Protein AF-T2J965-F1 (afdb_monomer_lite)

Structure (mmCIF, N/CA/C/O backbone):
data_AF-T2J965-F1
#
_entry.id   AF-T2J965-F1
#
loop_
_atom_site.group_PDB
_atom_site.id
_atom_site.type_symbol
_atom_site.label_atom_id
_atom_site.label_alt_id
_atom_site.label_comp_id
_atom_site.label_asym_id
_atom_site.label_entity_id
_atom_site.label_seq_id
_atom_site.pdbx_PDB_ins_code
_atom_site.Cartn_x
_atom_site.Cartn_y
_atom_site.Cartn_z
_atom_site.occupancy
_atom_site.B_iso_or_equiv
_atom_site.auth_seq_id
_atom_site.auth_comp_id
_atom_site.auth_asym_id
_atom_site.auth_atom_id
_atom_site.pdbx_PDB_model_num
ATOM 1 N N . LEU A 1 1 ? 30.383 -0.694 -7.419 1.00 84.00 1 LEU A N 1
ATOM 2 C CA . LEU A 1 1 ? 29.554 -0.944 -6.213 1.00 84.00 1 LEU A CA 1
ATOM 3 C C . LEU A 1 1 ? 28.164 -0.312 -6.322 1.00 84.00 1 LEU A C 1
ATOM 5 O O . LEU A 1 1 ? 27.194 -1.056 -6.311 1.00 84.00 1 LEU A O 1
ATOM 9 N N . HIS A 1 2 ? 28.056 1.013 -6.490 1.00 87.19 2 HIS A N 1
ATOM 10 C CA . HIS A 1 2 ? 26.764 1.721 -6.564 1.00 87.19 2 HIS A CA 1
ATOM 11 C C . HIS A 1 2 ? 25.809 1.193 -7.647 1.00 87.19 2 HIS A C 1
ATOM 13 O O . HIS A 1 2 ? 24.635 0.981 -7.357 1.00 87.19 2 HIS A O 1
ATOM 19 N N . GLN A 1 3 ? 26.320 0.888 -8.847 1.00 91.12 3 GLN A N 1
ATOM 20 C CA . GLN A 1 3 ? 25.524 0.298 -9.930 1.00 91.12 3 GLN A CA 1
ATOM 21 C C . GLN A 1 3 ? 24.877 -1.032 -9.512 1.00 91.12 3 GLN A C 1
ATOM 23 O O . GLN A 1 3 ? 23.667 -1.185 -9.602 1.00 91.12 3 GLN A O 1
ATOM 28 N N . ARG A 1 4 ? 25.663 -1.950 -8.932 1.00 93.62 4 ARG A N 1
ATOM 29 C CA . ARG A 1 4 ? 25.176 -3.255 -8.458 1.00 93.62 4 ARG A CA 1
ATOM 30 C C . ARG A 1 4 ? 24.069 -3.119 -7.411 1.00 93.62 4 ARG A C 1
ATOM 32 O O . ARG A 1 4 ? 23.092 -3.847 -7.475 1.00 93.62 4 ARG A O 1
ATOM 39 N N . ILE A 1 5 ? 24.210 -2.195 -6.458 1.00 89.31 5 ILE A N 1
ATOM 40 C CA . ILE A 1 5 ? 23.175 -1.943 -5.438 1.00 89.31 5 ILE A CA 1
ATOM 41 C C . ILE A 1 5 ? 21.887 -1.440 -6.100 1.00 89.31 5 ILE A C 1
ATOM 43 O O . ILE A 1 5 ? 20.798 -1.915 -5.780 1.00 89.31 5 ILE A O 1
ATOM 47 N N . SER A 1 6 ? 22.019 -0.501 -7.040 1.00 89.75 6 SER A N 1
ATOM 48 C CA . SER A 1 6 ? 20.891 0.037 -7.799 1.00 89.75 6 SER A CA 1
ATOM 49 C C . SER A 1 6 ? 20.169 -1.052 -8.598 1.00 89.75 6 SER A C 1
ATOM 51 O O . SER A 1 6 ? 18.944 -1.142 -8.533 1.00 89.75 6 SER A O 1
ATOM 53 N N . ASP A 1 7 ? 20.918 -1.905 -9.296 1.00 94.12 7 ASP A N 1
ATOM 54 C CA . ASP A 1 7 ? 20.362 -2.969 -10.134 1.00 94.12 7 ASP A CA 1
ATOM 55 C C . ASP A 1 7 ? 19.691 -4.062 -9.301 1.00 94.12 7 ASP A C 1
ATOM 57 O O . ASP A 1 7 ? 18.582 -4.469 -9.631 1.00 94.12 7 ASP A O 1
ATOM 61 N N . THR A 1 8 ? 20.288 -4.473 -8.175 1.00 94.88 8 THR A N 1
ATOM 62 C CA . THR A 1 8 ? 19.667 -5.438 -7.251 1.00 94.88 8 THR A CA 1
ATOM 63 C C . THR A 1 8 ? 18.333 -4.922 -6.709 1.00 94.88 8 THR A C 1
ATOM 65 O O . THR A 1 8 ? 17.359 -5.667 -6.643 1.00 94.88 8 THR A O 1
ATOM 68 N N . ARG A 1 9 ? 18.259 -3.640 -6.330 1.00 94.31 9 ARG A N 1
ATOM 69 C CA . ARG A 1 9 ? 17.010 -3.044 -5.836 1.00 94.31 9 ARG A CA 1
ATOM 70 C C . ARG A 1 9 ? 15.950 -2.969 -6.930 1.00 94.31 9 ARG A C 1
ATOM 72 O O . ARG A 1 9 ? 14.799 -3.312 -6.681 1.00 94.31 9 ARG A O 1
ATOM 79 N N . LYS A 1 10 ? 16.344 -2.557 -8.136 1.00 96.12 10 LYS A N 1
ATOM 80 C CA . LYS A 1 10 ? 15.446 -2.485 -9.291 1.00 96.12 10 LYS A CA 1
ATOM 81 C C . LYS A 1 10 ? 14.911 -3.869 -9.670 1.00 96.12 10 LYS A C 1
ATOM 83 O O . LYS A 1 10 ? 13.715 -4.005 -9.902 1.00 96.12 10 LYS A O 1
ATOM 88 N N . ASP A 1 11 ? 15.766 -4.891 -9.682 1.00 97.69 11 ASP A N 1
ATOM 89 C CA . ASP A 1 11 ? 15.372 -6.290 -9.887 1.00 97.69 11 ASP A CA 1
ATOM 90 C C . ASP A 1 11 ? 14.350 -6.746 -8.834 1.00 97.69 11 ASP A C 1
ATOM 92 O O . ASP A 1 11 ? 13.298 -7.284 -9.179 1.00 97.69 11 ASP A O 1
ATOM 96 N N . TRP A 1 12 ? 14.598 -6.444 -7.555 1.00 97.44 12 TRP A N 1
ATOM 97 C CA . TRP A 1 12 ? 13.646 -6.743 -6.486 1.00 97.44 12 TRP A CA 1
ATOM 98 C C . TRP A 1 12 ? 12.304 -6.012 -6.665 1.00 97.44 12 TRP A C 1
ATOM 100 O O . TRP A 1 12 ? 11.255 -6.630 -6.498 1.00 97.44 12 TRP A O 1
ATOM 110 N N . HIS A 1 13 ? 12.306 -4.736 -7.074 1.00 98.06 13 HIS A N 1
ATOM 111 C CA . HIS A 1 13 ? 11.076 -3.985 -7.364 1.00 98.06 13 HIS A CA 1
ATOM 112 C C . HIS A 1 13 ? 10.256 -4.611 -8.494 1.00 98.06 13 HIS A C 1
ATOM 114 O O . HIS A 1 13 ? 9.041 -4.726 -8.352 1.00 98.06 13 HIS A O 1
ATOM 120 N N . PHE A 1 14 ? 10.892 -5.040 -9.590 1.00 98.44 14 PHE A N 1
ATOM 121 C CA . PHE A 1 14 ? 10.187 -5.725 -10.679 1.00 98.44 14 PHE A CA 1
ATOM 122 C C . PHE A 1 14 ? 9.601 -7.061 -10.226 1.00 98.44 14 PHE A C 1
ATOM 124 O O . PHE A 1 14 ? 8.435 -7.340 -10.504 1.00 98.44 14 PHE A O 1
ATOM 131 N N . LYS A 1 15 ? 10.378 -7.866 -9.491 1.00 98.50 15 LYS A N 1
ATOM 132 C CA . LYS A 1 15 ? 9.906 -9.144 -8.937 1.00 98.50 15 LYS A CA 1
ATOM 133 C C . LYS A 1 15 ? 8.707 -8.948 -8.016 1.00 98.50 15 LYS A C 1
ATOM 135 O O . LYS A 1 15 ? 7.716 -9.656 -8.157 1.00 98.50 15 LYS A O 1
ATOM 140 N N . LEU A 1 16 ? 8.772 -7.961 -7.123 1.00 98.00 16 LEU A N 1
ATOM 141 C CA . LEU A 1 16 ? 7.666 -7.632 -6.229 1.00 98.00 16 LEU A CA 1
ATOM 142 C C . LEU A 1 16 ? 6.436 -7.141 -7.004 1.00 98.00 16 LEU A C 1
ATOM 144 O O . LEU A 1 16 ? 5.331 -7.594 -6.729 1.00 98.00 16 LEU A O 1
ATOM 148 N N . ALA A 1 17 ? 6.609 -6.257 -7.988 1.00 98.31 17 ALA A N 1
ATOM 149 C CA . ALA A 1 17 ? 5.497 -5.753 -8.792 1.00 98.31 17 ALA A CA 1
ATOM 150 C C . ALA A 1 17 ? 4.781 -6.878 -9.556 1.00 98.31 17 ALA A C 1
ATOM 152 O O . ALA A 1 17 ? 3.553 -6.933 -9.551 1.00 98.31 17 ALA A O 1
ATOM 153 N N . HIS A 1 18 ? 5.536 -7.801 -10.161 1.00 98.38 18 HIS A N 1
ATOM 154 C CA . HIS A 1 18 ? 4.964 -8.982 -10.806 1.00 98.38 18 HIS A CA 1
ATOM 155 C C . HIS A 1 18 ? 4.230 -9.877 -9.811 1.00 98.38 18 HIS A C 1
ATOM 157 O O . HIS A 1 18 ? 3.085 -10.225 -10.073 1.00 98.38 18 HIS A O 1
ATOM 163 N N . HIS A 1 19 ? 4.842 -10.161 -8.658 1.00 98.38 19 HIS A N 1
ATOM 164 C CA . HIS A 1 19 ? 4.227 -10.973 -7.612 1.00 98.38 19 HIS A CA 1
ATOM 165 C C . HIS A 1 19 ? 2.888 -10.396 -7.131 1.00 98.38 19 HIS A C 1
ATOM 167 O O . HIS A 1 19 ? 1.909 -11.127 -7.019 1.00 98.38 19 HIS A O 1
ATOM 173 N N . LEU A 1 20 ? 2.810 -9.080 -6.907 1.00 97.44 20 LEU A N 1
ATOM 174 C CA . LEU A 1 20 ? 1.555 -8.423 -6.528 1.00 97.44 20 LEU A CA 1
ATOM 175 C C . LEU A 1 20 ? 0.498 -8.525 -7.640 1.00 97.44 20 LEU A C 1
ATOM 177 O O . LEU A 1 20 ? -0.664 -8.806 -7.359 1.00 97.44 20 LEU A O 1
ATOM 181 N N . CYS A 1 21 ? 0.902 -8.357 -8.903 1.00 97.81 21 CYS A N 1
ATOM 182 C CA . CYS A 1 21 ? 0.013 -8.505 -10.061 1.00 97.81 21 CYS A CA 1
ATOM 183 C C . CYS A 1 21 ? -0.389 -9.965 -10.349 1.00 97.81 21 CYS A C 1
ATOM 185 O O . CYS A 1 21 ? -1.297 -10.192 -11.144 1.00 97.81 21 CYS A O 1
ATOM 187 N N . ASP A 1 22 ? 0.291 -10.961 -9.774 1.00 98.00 22 ASP A N 1
ATOM 188 C CA . ASP A 1 22 ? -0.133 -12.368 -9.830 1.00 98.00 22 ASP A CA 1
ATOM 189 C C . ASP A 1 22 ? -1.252 -12.658 -8.813 1.00 98.00 22 ASP A C 1
ATOM 191 O O . ASP A 1 22 ? -2.012 -13.608 -8.982 1.00 98.00 22 ASP A O 1
ATOM 195 N N . GLN A 1 23 ? -1.353 -11.853 -7.750 1.00 96.62 23 GLN A N 1
ATOM 196 C CA . GLN A 1 23 ? -2.250 -12.098 -6.616 1.00 96.62 23 GLN A CA 1
ATOM 197 C C . GLN A 1 23 ? -3.529 -11.257 -6.636 1.00 96.62 23 GLN A C 1
ATOM 199 O O . GLN A 1 23 ? -4.477 -11.583 -5.921 1.00 96.62 23 GLN A O 1
ATOM 204 N N . ALA A 1 24 ? -3.566 -10.174 -7.413 1.00 94.69 24 ALA A N 1
ATOM 205 C CA . ALA A 1 24 ? -4.678 -9.234 -7.411 1.00 94.69 24 ALA A CA 1
ATOM 206 C C . ALA A 1 24 ? -4.975 -8.681 -8.809 1.00 94.69 24 ALA A C 1
ATOM 208 O O . ALA A 1 24 ? -4.069 -8.395 -9.586 1.00 94.69 24 ALA A O 1
ATOM 209 N N . GLN A 1 25 ? -6.264 -8.474 -9.089 1.00 94.12 25 GLN A N 1
ATOM 210 C CA . GLN A 1 25 ? -6.747 -7.762 -10.282 1.00 94.12 25 GLN A CA 1
ATOM 211 C C . GLN A 1 25 ? -6.815 -6.242 -10.067 1.00 94.12 25 GLN A C 1
ATOM 213 O O . GLN A 1 25 ? -6.882 -5.468 -11.020 1.00 94.12 25 GLN A O 1
ATOM 218 N N . SER A 1 26 ? -6.780 -5.799 -8.809 1.00 96.56 26 SER A N 1
ATOM 219 C CA . SER A 1 26 ? -6.760 -4.388 -8.433 1.00 96.56 26 SER A CA 1
ATOM 220 C C . SER A 1 26 ? -5.844 -4.179 -7.234 1.00 96.56 26 SER A C 1
ATOM 222 O O . SER A 1 26 ? -5.889 -4.945 -6.270 1.00 96.56 26 SER A O 1
ATOM 224 N N . ILE A 1 27 ? -5.008 -3.147 -7.289 1.00 97.56 27 ILE A N 1
ATOM 225 C CA . ILE A 1 27 ? -4.045 -2.795 -6.247 1.00 97.56 27 ILE A CA 1
ATOM 226 C C . ILE A 1 27 ? -4.274 -1.339 -5.845 1.00 97.56 27 ILE 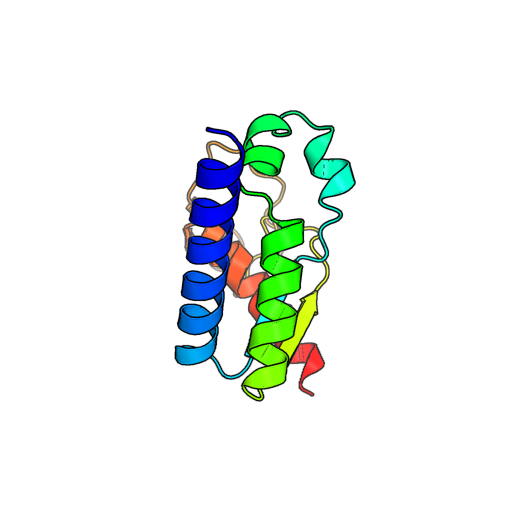A C 1
ATOM 228 O O . ILE A 1 27 ? -4.314 -0.442 -6.684 1.00 97.56 27 ILE A O 1
ATOM 232 N N . PHE A 1 28 ? -4.376 -1.095 -4.543 1.00 97.44 28 PHE A N 1
ATOM 233 C CA . PHE A 1 28 ? -4.576 0.238 -3.986 1.00 97.44 28 PHE A CA 1
ATOM 234 C C . PHE A 1 28 ? -3.380 0.627 -3.129 1.00 97.44 28 PHE A C 1
ATOM 236 O O . PHE A 1 28 ? -2.914 -0.171 -2.313 1.00 97.44 28 PHE A O 1
ATOM 243 N N . ILE A 1 29 ? -2.877 1.843 -3.322 1.00 95.94 29 ILE A N 1
ATOM 244 C CA . ILE A 1 29 ? -1.729 2.380 -2.585 1.00 95.94 29 ILE A CA 1
ATOM 245 C C . ILE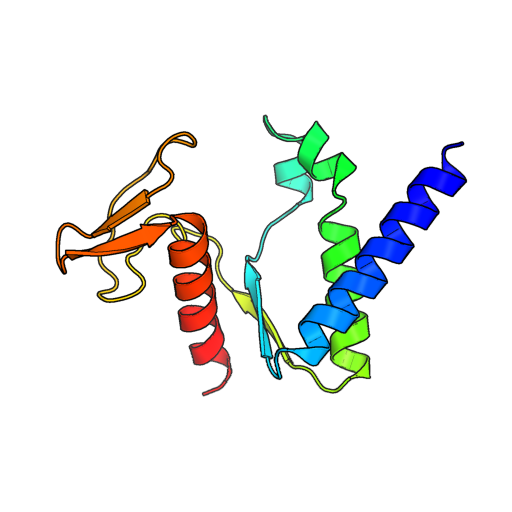 A 1 29 ? -2.065 3.749 -1.995 1.00 95.94 29 ILE A C 1
ATOM 247 O O . ILE A 1 29 ? -2.928 4.459 -2.499 1.00 95.94 29 ILE A O 1
ATOM 251 N N . GLU A 1 30 ? -1.388 4.131 -0.918 1.00 94.31 30 GLU A N 1
ATOM 252 C CA . GLU A 1 30 ? -1.545 5.462 -0.328 1.00 94.31 30 GLU A CA 1
ATOM 253 C C . GLU A 1 30 ? -0.932 6.545 -1.231 1.00 94.31 30 GLU A C 1
ATOM 255 O O . GLU A 1 30 ? 0.195 6.392 -1.710 1.00 94.31 30 GLU A O 1
ATOM 260 N N . ASP A 1 31 ? -1.631 7.672 -1.392 1.00 93.31 31 ASP A N 1
ATOM 261 C CA . ASP A 1 31 ? -1.118 8.877 -2.053 1.00 93.31 31 ASP A CA 1
ATOM 262 C C . ASP A 1 31 ? -0.088 9.599 -1.162 1.00 93.31 31 ASP A C 1
ATOM 264 O O . ASP A 1 31 ? -0.347 10.583 -0.448 1.00 93.31 31 ASP A O 1
ATOM 268 N N . ILE A 1 32 ? 1.119 9.037 -1.127 1.00 88.75 32 ILE A N 1
ATOM 269 C CA . ILE A 1 32 ? 2.245 9.544 -0.350 1.00 88.75 32 ILE A CA 1
ATOM 270 C C . ILE A 1 32 ? 3.180 10.359 -1.239 1.00 88.75 32 ILE A C 1
ATOM 272 O O . ILE A 1 32 ? 3.803 9.854 -2.170 1.00 88.75 32 ILE A O 1
ATOM 276 N N . ASP A 1 33 ? 3.420 11.608 -0.836 1.00 86.38 33 ASP A N 1
ATOM 277 C CA . ASP A 1 33 ? 4.579 12.353 -1.308 1.00 86.38 33 ASP A CA 1
ATOM 278 C C . ASP A 1 33 ? 5.863 11.817 -0.654 1.00 86.38 33 ASP A C 1
ATOM 280 O O . ASP A 1 33 ? 6.293 12.243 0.427 1.00 86.38 33 ASP A O 1
ATOM 284 N N . PHE A 1 34 ? 6.504 10.878 -1.348 1.00 84.12 34 PHE A N 1
ATOM 285 C CA . PHE A 1 34 ? 7.763 10.279 -0.914 1.00 84.12 34 PHE A CA 1
ATOM 286 C C . PHE A 1 34 ? 8.913 11.294 -0.808 1.00 84.12 34 PHE A C 1
ATOM 288 O O . PHE A 1 34 ? 9.874 11.039 -0.081 1.00 84.12 34 PHE A O 1
ATOM 295 N N . ARG A 1 35 ? 8.838 12.456 -1.480 1.00 82.94 35 ARG A N 1
ATOM 296 C CA . ARG A 1 35 ? 9.863 13.514 -1.366 1.00 82.94 35 ARG A CA 1
ATOM 297 C C . ARG A 1 35 ? 9.807 14.165 0.007 1.00 82.94 35 ARG A C 1
ATOM 299 O O . ARG A 1 35 ? 10.850 14.422 0.603 1.00 82.94 35 ARG A O 1
ATOM 306 N N . SER A 1 36 ? 8.598 14.389 0.515 1.00 81.81 36 SER A N 1
ATOM 307 C CA . SER A 1 36 ? 8.380 14.886 1.872 1.00 81.81 36 SER A CA 1
ATOM 308 C C . SER A 1 36 ? 8.857 13.873 2.920 1.00 81.81 36 SER A C 1
ATOM 310 O O . SER A 1 36 ? 9.553 14.246 3.863 1.00 81.81 36 SER A O 1
ATOM 312 N N . TRP A 1 37 ? 8.596 12.576 2.722 1.00 80.12 37 TRP A N 1
ATOM 313 C CA . TRP A 1 37 ? 9.084 11.516 3.621 1.00 80.12 37 TRP A CA 1
ATOM 314 C C . TRP A 1 37 ? 10.609 11.375 3.627 1.00 80.12 37 TRP A C 1
ATOM 316 O O . TRP A 1 37 ? 11.214 11.196 4.685 1.00 80.12 37 TRP A O 1
ATOM 326 N N . ALA A 1 38 ? 11.247 11.541 2.467 1.00 82.38 38 ALA A N 1
ATOM 327 C CA . ALA A 1 38 ? 12.701 11.527 2.336 1.00 82.38 38 ALA A CA 1
ATOM 328 C C . ALA A 1 38 ? 13.403 12.671 3.093 1.00 82.38 38 ALA A C 1
ATOM 330 O O . ALA A 1 38 ? 14.621 12.637 3.241 1.00 82.38 38 ALA A O 1
ATOM 331 N N . ARG A 1 39 ? 12.663 13.673 3.587 1.00 83.00 39 ARG A N 1
ATOM 332 C CA . ARG A 1 39 ? 13.185 14.790 4.393 1.00 83.00 39 ARG A CA 1
ATOM 333 C C . ARG A 1 39 ? 12.878 14.659 5.889 1.00 83.00 39 ARG A C 1
ATOM 335 O O . ARG A 1 39 ? 13.312 15.501 6.667 1.00 83.00 39 ARG A O 1
ATOM 342 N N . GLY A 1 40 ? 12.124 13.636 6.293 1.00 80.44 40 GLY A N 1
ATOM 343 C CA . GLY A 1 40 ? 11.697 13.431 7.677 1.00 80.44 40 GLY A CA 1
ATOM 344 C C . GLY A 1 40 ? 12.641 12.556 8.507 1.00 80.44 40 GLY A C 1
ATOM 345 O O . GLY A 1 40 ? 13.728 12.166 8.077 1.00 80.44 40 GLY A O 1
ATOM 346 N N . MET A 1 41 ? 12.177 12.176 9.701 1.00 77.62 41 MET A N 1
ATOM 347 C CA . MET A 1 41 ? 12.910 11.300 10.633 1.00 77.62 41 MET A CA 1
ATOM 348 C C . MET A 1 41 ? 13.235 9.911 10.057 1.00 77.62 41 MET A C 1
ATOM 350 O O . MET A 1 41 ? 14.181 9.269 10.501 1.00 77.62 41 MET A O 1
ATOM 354 N N . LEU A 1 42 ? 12.474 9.448 9.059 1.00 77.94 42 LEU A N 1
ATOM 355 C CA . LEU A 1 42 ? 12.663 8.156 8.388 1.00 77.94 42 LEU A CA 1
ATOM 356 C C . LEU A 1 42 ? 13.350 8.291 7.018 1.00 77.94 42 LEU A C 1
ATOM 358 O O . LEU A 1 42 ? 13.293 7.367 6.205 1.00 77.94 42 LEU A O 1
ATOM 362 N N . SER A 1 43 ? 14.002 9.428 6.759 1.00 83.38 43 SER A N 1
ATOM 363 C CA . SER A 1 43 ? 14.630 9.775 5.476 1.00 83.38 43 SER A CA 1
ATOM 364 C C . SER A 1 43 ? 15.526 8.671 4.920 1.00 83.38 43 SER A C 1
ATOM 366 O O . SER A 1 43 ? 15.322 8.237 3.788 1.00 83.38 43 SER A O 1
ATOM 368 N N . LYS A 1 44 ? 16.467 8.162 5.725 1.00 82.75 44 LYS A N 1
ATOM 369 C CA . LYS A 1 44 ? 17.386 7.089 5.317 1.00 82.75 44 LYS A CA 1
ATOM 370 C C . LYS A 1 44 ? 16.636 5.838 4.8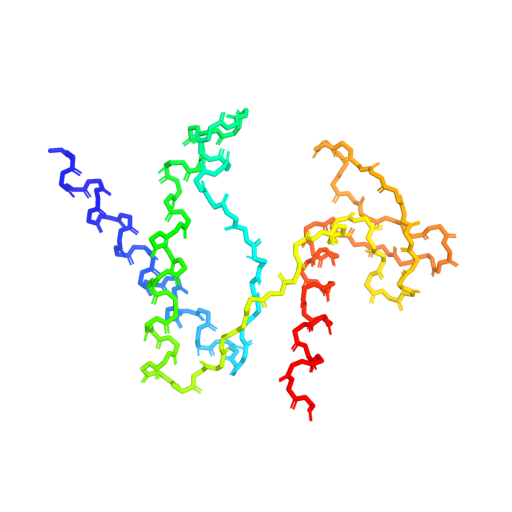53 1.00 82.75 44 LYS A C 1
ATOM 372 O O . LYS A 1 44 ? 16.867 5.370 3.747 1.00 82.75 44 LYS A O 1
ATOM 377 N N . HIS A 1 45 ? 15.691 5.345 5.654 1.00 83.25 45 HIS A N 1
ATOM 378 C CA . HIS A 1 45 ? 14.904 4.157 5.309 1.00 83.25 45 HIS A CA 1
ATOM 379 C C . HIS A 1 45 ? 14.057 4.365 4.047 1.00 83.25 45 HIS A C 1
ATOM 381 O O . HIS A 1 45 ? 13.970 3.468 3.211 1.00 83.25 45 HIS A O 1
ATOM 387 N N . CYS A 1 46 ? 13.476 5.556 3.876 1.00 81.88 46 CYS A N 1
ATOM 388 C CA . CYS A 1 46 ? 12.702 5.897 2.683 1.00 81.88 46 CYS A CA 1
ATOM 389 C C . CYS A 1 46 ? 13.577 5.927 1.421 1.00 81.88 46 CYS A C 1
ATOM 391 O O . CYS A 1 46 ? 13.179 5.407 0.377 1.00 81.88 46 CYS A O 1
ATOM 393 N N . LEU A 1 47 ? 14.770 6.522 1.518 1.00 82.00 47 LEU A N 1
ATOM 394 C CA . LEU A 1 47 ? 15.729 6.609 0.418 1.00 82.00 47 LEU A CA 1
ATOM 395 C C . LEU A 1 47 ? 16.307 5.236 0.057 1.00 82.00 47 LEU A C 1
ATOM 397 O O . LEU A 1 47 ? 16.419 4.915 -1.127 1.00 82.00 47 LEU A O 1
ATOM 401 N N . ASP A 1 48 ? 16.612 4.408 1.056 1.00 82.00 48 ASP A N 1
ATOM 402 C CA . ASP A 1 48 ? 17.137 3.058 0.852 1.00 82.00 48 ASP A CA 1
ATOM 403 C C . ASP A 1 48 ? 16.107 2.159 0.144 1.00 82.00 48 ASP A C 1
ATOM 405 O O . ASP A 1 48 ? 16.453 1.479 -0.831 1.00 82.00 48 ASP A O 1
ATOM 409 N N . ALA A 1 49 ? 14.837 2.219 0.570 1.00 84.56 49 ALA A N 1
ATOM 410 C CA . ALA A 1 49 ? 13.727 1.462 -0.017 1.00 84.56 49 ALA A CA 1
ATOM 411 C C . ALA A 1 49 ? 13.327 1.941 -1.426 1.00 84.56 49 ALA A C 1
ATOM 413 O O . ALA A 1 49 ? 12.808 1.158 -2.225 1.00 84.56 49 ALA A O 1
ATOM 414 N N . ALA A 1 50 ? 13.581 3.216 -1.739 1.00 89.69 50 ALA A N 1
ATOM 415 C CA . ALA A 1 50 ? 13.256 3.857 -3.012 1.00 89.69 50 ALA A CA 1
ATOM 416 C C . ALA A 1 50 ? 11.782 3.665 -3.439 1.00 89.69 50 ALA A C 1
ATOM 418 O O . ALA A 1 50 ? 11.492 3.319 -4.586 1.00 89.69 50 ALA A O 1
ATOM 419 N N . PHE A 1 51 ? 10.840 3.930 -2.526 1.00 89.94 51 PHE A N 1
ATOM 420 C CA . PHE A 1 51 ? 9.398 3.731 -2.748 1.00 89.94 51 PHE A CA 1
ATOM 421 C C . PHE A 1 51 ? 8.851 4.412 -4.009 1.00 89.94 51 PHE A C 1
ATOM 423 O O . PHE A 1 51 ? 8.070 3.804 -4.732 1.00 89.94 51 PHE A O 1
ATOM 430 N N . GLY A 1 52 ? 9.302 5.627 -4.340 1.00 91.75 52 GLY A N 1
ATOM 431 C CA . GLY A 1 52 ? 8.864 6.299 -5.570 1.00 91.75 52 GLY A CA 1
ATOM 432 C C . GLY A 1 52 ? 9.261 5.544 -6.849 1.00 91.75 52 GLY A C 1
ATOM 433 O O . GLY A 1 52 ? 8.487 5.492 -7.807 1.00 91.75 52 GLY A O 1
ATOM 434 N N . GLN A 1 53 ? 10.436 4.897 -6.856 1.00 94.31 53 GLN A N 1
ATOM 435 C CA . GLN A 1 53 ? 10.856 4.030 -7.963 1.00 94.31 53 GLN A CA 1
ATOM 436 C C . GLN A 1 53 ? 9.982 2.776 -8.019 1.00 94.31 53 GLN A C 1
ATOM 438 O O . GLN A 1 53 ? 9.527 2.408 -9.101 1.00 94.31 53 GLN A O 1
ATOM 443 N N . PHE A 1 54 ? 9.701 2.166 -6.865 1.00 96.06 54 PHE A N 1
ATOM 444 C CA . PHE A 1 54 ? 8.826 1.002 -6.794 1.00 96.06 54 PHE A CA 1
ATOM 445 C C . PHE A 1 54 ? 7.416 1.305 -7.312 1.00 96.06 54 PHE A C 1
ATOM 447 O O . PHE A 1 54 ? 6.935 0.578 -8.170 1.00 96.06 54 PHE A O 1
ATOM 454 N N . VAL A 1 55 ? 6.782 2.398 -6.870 1.00 95.88 55 VAL A N 1
ATOM 455 C CA . VAL A 1 55 ? 5.438 2.794 -7.331 1.00 95.88 55 VAL A CA 1
ATOM 456 C C . VAL A 1 55 ? 5.416 3.029 -8.842 1.00 95.88 55 VAL A C 1
ATOM 458 O O . VAL A 1 55 ? 4.492 2.587 -9.521 1.00 95.88 55 VAL A O 1
ATOM 461 N N . THR A 1 56 ? 6.461 3.652 -9.395 1.00 96.38 56 THR A N 1
ATOM 462 C CA . THR A 1 56 ? 6.596 3.826 -10.852 1.00 96.38 56 THR A CA 1
ATOM 463 C C . THR A 1 56 ? 6.660 2.477 -11.578 1.00 96.38 56 THR A C 1
ATOM 465 O O . THR A 1 56 ? 5.964 2.278 -12.573 1.00 96.38 56 THR A O 1
ATOM 468 N N . ILE A 1 57 ? 7.465 1.534 -11.073 1.00 98.25 57 ILE A N 1
ATOM 469 C CA . ILE A 1 57 ? 7.586 0.181 -11.636 1.00 98.25 57 ILE A CA 1
ATOM 470 C C . ILE A 1 57 ? 6.262 -0.579 -11.514 1.00 98.25 57 ILE A C 1
ATOM 472 O O . ILE A 1 57 ? 5.822 -1.179 -12.491 1.00 98.25 57 ILE A O 1
ATOM 476 N N . LEU A 1 58 ? 5.607 -0.521 -10.353 1.00 98.31 58 LEU A N 1
ATOM 477 C CA . LEU A 1 58 ? 4.327 -1.172 -10.091 1.00 98.31 58 LEU A CA 1
ATOM 478 C C . LEU A 1 58 ? 3.253 -0.700 -11.071 1.00 98.31 58 LEU A C 1
ATOM 480 O O . LEU A 1 58 ? 2.638 -1.537 -11.722 1.00 98.31 58 LEU A O 1
ATOM 484 N N . LYS A 1 59 ? 3.077 0.619 -11.236 1.00 97.69 59 LYS A N 1
ATOM 485 C CA . LYS A 1 59 ? 2.114 1.187 -12.194 1.00 97.69 59 LYS A CA 1
A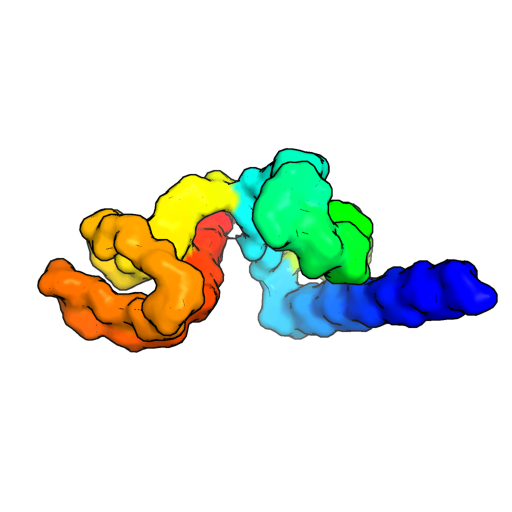TOM 486 C C . LYS A 1 59 ? 2.397 0.720 -13.626 1.00 97.69 59 LYS A C 1
ATOM 488 O O . LYS A 1 59 ? 1.471 0.368 -14.348 1.00 97.69 59 LYS A O 1
ATOM 493 N N . TRP A 1 60 ? 3.669 0.669 -14.030 1.00 98.31 60 TRP A N 1
ATOM 494 C CA . TRP A 1 60 ? 4.050 0.198 -15.365 1.00 98.31 60 TRP A CA 1
ATOM 495 C C . TRP A 1 60 ? 3.779 -1.301 -15.571 1.00 98.31 60 TRP A C 1
ATOM 497 O O . TRP A 1 60 ? 3.209 -1.683 -16.593 1.00 98.31 60 TRP A O 1
ATOM 507 N N . VAL A 1 61 ? 4.159 -2.151 -14.609 1.00 98.50 61 VAL A N 1
ATOM 508 C CA . VAL A 1 61 ? 3.917 -3.604 -14.668 1.00 98.50 61 VAL A CA 1
ATOM 509 C C . VAL A 1 61 ? 2.420 -3.899 -14.666 1.00 98.50 61 VAL A C 1
ATOM 511 O O . VAL A 1 61 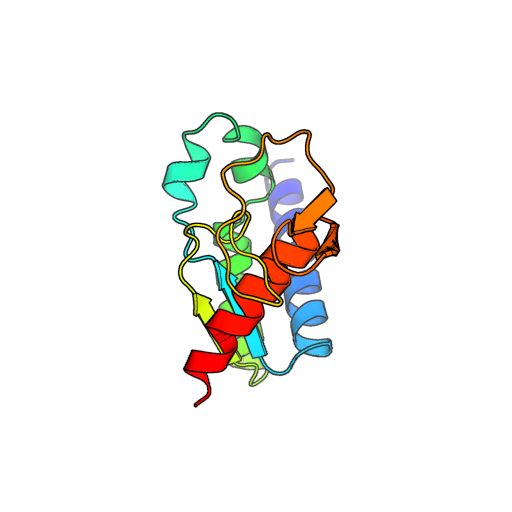? 1.966 -4.710 -15.470 1.00 98.50 61 VAL A O 1
ATOM 514 N N . ALA A 1 62 ? 1.660 -3.229 -13.802 1.00 98.25 62 ALA A N 1
ATOM 515 C CA . ALA A 1 62 ? 0.222 -3.410 -13.687 1.00 98.25 62 ALA A CA 1
ATOM 516 C C . ALA A 1 62 ? -0.504 -3.001 -14.975 1.00 98.25 62 ALA A C 1
ATOM 518 O O . ALA A 1 62 ? -1.277 -3.792 -15.505 1.00 98.25 62 ALA A O 1
ATOM 519 N N . TRP A 1 63 ? -0.150 -1.849 -15.564 1.00 98.00 63 TRP A N 1
ATOM 520 C CA . TRP A 1 63 ? -0.643 -1.444 -16.886 1.00 98.00 63 TRP A CA 1
ATOM 521 C C . TRP A 1 63 ? -0.355 -2.501 -17.960 1.00 98.00 63 TRP A C 1
ATOM 523 O O . TRP A 1 63 ? -1.228 -2.851 -18.749 1.00 98.00 63 TRP A O 1
ATOM 533 N N . LYS A 1 64 ? 0.861 -3.062 -17.975 1.00 98.12 64 LYS A N 1
ATOM 534 C CA . LYS A 1 64 ? 1.242 -4.116 -18.928 1.00 98.12 64 LYS A CA 1
ATOM 535 C C . LYS A 1 64 ? 0.455 -5.416 -18.758 1.00 98.12 64 LYS A C 1
ATOM 537 O O . LYS A 1 64 ? 0.413 -6.208 -19.698 1.00 98.12 64 LYS A O 1
ATOM 542 N N . ARG A 1 65 ? -0.082 -5.658 -17.564 1.00 97.75 65 ARG A N 1
ATOM 543 C CA . ARG A 1 65 ? -0.737 -6.902 -17.151 1.00 97.75 65 ARG A CA 1
ATOM 544 C C . ARG A 1 65 ? -2.246 -6.761 -16.962 1.00 97.75 65 ARG A C 1
ATOM 546 O O . ARG A 1 65 ? -2.854 -7.701 -16.466 1.00 97.75 65 ARG A O 1
ATOM 553 N N . ASP A 1 66 ? -2.814 -5.622 -17.349 1.00 97.31 66 ASP A N 1
ATOM 554 C CA . ASP A 1 66 ? -4.238 -5.315 -17.184 1.00 97.31 66 ASP A CA 1
ATOM 555 C C . ASP A 1 66 ? -4.714 -5.422 -15.719 1.00 97.31 66 ASP A C 1
ATOM 557 O O . ASP A 1 66 ? -5.799 -5.906 -15.412 1.00 97.31 66 ASP A O 1
ATOM 561 N N . VAL A 1 67 ? -3.857 -4.988 -14.787 1.00 97.88 67 VAL A N 1
ATOM 562 C CA . VAL A 1 67 ? -4.167 -4.884 -13.355 1.00 97.88 67 VAL A CA 1
ATOM 563 C C . VAL A 1 67 ? -4.449 -3.423 -13.025 1.00 97.88 67 VAL A C 1
ATOM 565 O O . VAL A 1 67 ? -3.631 -2.543 -13.302 1.00 97.88 67 VAL A O 1
ATOM 568 N N . PHE A 1 68 ? -5.598 -3.157 -12.406 1.00 96.94 68 PHE A N 1
ATOM 569 C CA . PHE A 1 68 ? -5.979 -1.803 -12.015 1.00 96.94 68 PHE A CA 1
ATOM 570 C C . PHE A 1 68 ? -5.131 -1.315 -10.836 1.00 96.94 68 PHE A C 1
ATOM 572 O O . PHE A 1 68 ? -4.931 -2.045 -9.865 1.00 96.94 68 PHE A O 1
ATOM 579 N N . VAL A 1 69 ? -4.648 -0.072 -10.894 1.00 97.06 69 VAL A N 1
ATOM 580 C CA . VAL A 1 69 ? -3.930 0.562 -9.780 1.00 97.06 69 VAL A CA 1
ATOM 581 C C . VAL A 1 69 ? -4.502 1.942 -9.520 1.00 97.06 69 VAL A C 1
ATOM 583 O O . VAL A 1 69 ? -4.534 2.768 -10.431 1.00 97.06 69 VAL A O 1
ATOM 586 N N . ALA A 1 70 ? -4.873 2.212 -8.271 1.00 95.88 70 ALA A N 1
ATOM 587 C CA . ALA A 1 70 ? -5.296 3.537 -7.836 1.00 95.88 70 ALA A CA 1
ATOM 588 C C . ALA A 1 70 ? -4.577 3.973 -6.556 1.00 95.88 70 ALA A C 1
ATOM 590 O O . ALA A 1 70 ? -4.256 3.170 -5.675 1.00 95.88 70 ALA A O 1
ATOM 591 N N . GLU A 1 71 ? -4.319 5.274 -6.481 1.00 95.19 71 GLU A N 1
ATOM 592 C CA . GLU A 1 71 ? -3.869 5.950 -5.270 1.00 95.19 71 GLU A CA 1
ATOM 593 C C . GLU A 1 71 ? -5.094 6.425 -4.486 1.00 95.19 71 GLU A C 1
ATOM 595 O O . GLU A 1 71 ? -6.023 6.982 -5.067 1.00 95.19 71 GLU A O 1
ATOM 600 N N . VAL A 1 72 ? -5.098 6.191 -3.176 1.00 96.38 72 VAL A N 1
ATOM 601 C CA . VAL A 1 72 ? -6.170 6.612 -2.267 1.00 96.38 72 VAL A CA 1
ATOM 602 C C . VAL A 1 72 ? -5.626 7.570 -1.220 1.00 96.38 72 VAL A C 1
ATOM 604 O O . VAL A 1 72 ? -4.429 7.561 -0.918 1.00 96.38 72 VAL A O 1
ATOM 607 N N . ASP A 1 73 ? -6.508 8.369 -0.617 1.00 95.06 73 ASP A N 1
ATOM 608 C CA . ASP A 1 73 ? -6.116 9.257 0.476 1.00 95.06 73 ASP A CA 1
ATOM 609 C C . ASP A 1 73 ? -5.375 8.468 1.568 1.00 95.06 73 ASP A C 1
ATOM 611 O O . ASP A 1 73 ? -5.841 7.429 2.039 1.00 95.06 73 ASP A O 1
ATOM 615 N N . LYS A 1 74 ? -4.205 8.966 1.966 1.00 93.62 74 LYS A N 1
ATOM 616 C CA . LYS A 1 74 ? -3.352 8.379 3.008 1.00 93.62 74 LYS A CA 1
ATOM 617 C C . LYS A 1 74 ? -3.766 8.785 4.418 1.00 93.62 74 LYS A C 1
ATOM 619 O O . LYS A 1 74 ? -3.276 8.233 5.402 1.00 93.62 74 LYS A O 1
ATOM 624 N N . ASN A 1 75 ? -4.599 9.815 4.557 1.00 94.31 75 ASN A N 1
ATOM 625 C CA . ASN A 1 75 ? -4.850 10.397 5.866 1.00 94.31 75 ASN A CA 1
ATOM 626 C C . ASN A 1 75 ? -5.654 9.430 6.741 1.00 94.31 75 ASN A C 1
ATOM 628 O O . ASN A 1 75 ? -6.615 8.802 6.294 1.00 94.31 75 ASN A O 1
ATOM 632 N N . TYR A 1 76 ? -5.255 9.322 8.009 1.00 95.44 76 TYR A N 1
ATOM 633 C CA . TYR A 1 76 ? -5.940 8.534 9.041 1.00 95.44 76 TYR A CA 1
ATOM 634 C C . TYR A 1 76 ? -6.052 7.019 8.777 1.00 95.44 76 TYR A C 1
ATOM 636 O O . TYR A 1 76 ? -6.772 6.342 9.508 1.00 95.44 76 TYR A O 1
ATOM 644 N N . THR A 1 77 ? -5.319 6.443 7.818 1.00 95.56 77 THR A N 1
ATOM 645 C CA . THR A 1 77 ? -5.384 4.996 7.508 1.00 95.56 77 THR A CA 1
ATOM 646 C C . THR A 1 77 ? -5.071 4.110 8.718 1.00 95.56 77 THR A C 1
ATOM 648 O O . THR A 1 77 ? -5.736 3.104 8.931 1.00 95.56 77 THR A O 1
ATOM 651 N N . SER A 1 78 ? -4.142 4.529 9.581 1.00 93.50 78 SER A N 1
ATOM 652 C CA . SER A 1 78 ? -3.795 3.843 10.841 1.00 93.50 78 SER A CA 1
ATOM 653 C C . SER A 1 78 ? -4.689 4.196 12.040 1.00 93.50 78 SER A C 1
ATOM 655 O O . SER A 1 78 ? -4.519 3.663 13.146 1.00 93.50 78 SER A O 1
ATOM 657 N N . GLN A 1 79 ? -5.624 5.125 11.848 1.00 95.75 79 GLN A N 1
ATOM 658 C CA . GLN A 1 79 ? -6.486 5.677 12.892 1.00 95.75 79 GLN A CA 1
ATOM 659 C C . GLN A 1 79 ? -7.946 5.281 12.688 1.00 95.75 79 GLN A C 1
ATOM 661 O O . GLN A 1 79 ? -8.690 5.271 13.655 1.00 95.75 79 GLN A O 1
ATOM 666 N N . ILE A 1 80 ? -8.358 4.883 11.490 1.00 97.56 80 ILE A N 1
ATOM 667 C CA . ILE A 1 80 ? -9.730 4.454 11.213 1.00 97.56 80 ILE A CA 1
ATOM 668 C C . ILE A 1 80 ? -9.863 2.942 11.406 1.00 97.56 80 ILE A C 1
ATOM 670 O O . ILE A 1 80 ? -8.982 2.173 11.024 1.00 97.56 80 ILE A O 1
ATOM 674 N N . CYS A 1 81 ? -10.970 2.506 12.005 1.00 97.94 81 CYS A N 1
ATOM 675 C CA . CYS A 1 81 ? -11.315 1.093 12.054 1.00 97.94 81 CYS A CA 1
ATOM 676 C C . CYS A 1 81 ? -11.803 0.612 10.675 1.00 97.94 81 CYS A C 1
ATOM 678 O O . CYS A 1 81 ? -12.772 1.166 10.153 1.00 97.94 81 CYS A O 1
ATOM 680 N N . PRO A 1 82 ? -11.215 -0.444 10.086 1.00 97.81 82 PRO A N 1
ATOM 681 C CA . PRO A 1 82 ? -11.662 -0.962 8.791 1.00 97.81 82 PRO A CA 1
ATOM 682 C C . PRO A 1 82 ? -13.040 -1.641 8.839 1.00 97.81 82 PRO A C 1
ATOM 684 O O . PRO A 1 82 ? -13.633 -1.853 7.783 1.00 97.81 82 PRO A O 1
ATOM 687 N N . GLN A 1 83 ? -13.533 -1.990 10.033 1.00 98.00 83 GLN A N 1
ATOM 688 C CA . GLN A 1 83 ? -14.800 -2.699 10.234 1.00 98.00 83 GLN A CA 1
ATOM 689 C C . GLN A 1 83 ? -15.985 -1.749 10.455 1.00 98.00 83 GLN A C 1
ATOM 691 O O . GLN A 1 83 ? -17.042 -1.956 9.870 1.00 98.00 83 GLN A O 1
ATOM 696 N N . CYS A 1 84 ? -15.833 -0.729 11.308 1.00 97.62 84 CYS A N 1
ATOM 697 C CA . CYS A 1 84 ? -16.927 0.184 11.676 1.00 97.62 84 CYS A CA 1
ATOM 698 C C . CYS A 1 84 ? -16.664 1.658 11.335 1.00 97.62 84 CYS A C 1
ATOM 700 O O . CYS A 1 84 ? -17.472 2.516 11.678 1.00 97.62 84 CYS A O 1
ATOM 702 N N . SER A 1 85 ? -15.528 1.969 10.706 1.00 97.00 85 SER A N 1
ATOM 703 C CA . SER A 1 85 ? -15.136 3.321 10.282 1.00 97.00 85 SER A CA 1
ATOM 704 C C . SER A 1 85 ? -14.932 4.354 11.398 1.00 97.00 85 SER A C 1
ATOM 706 O O . SER A 1 85 ? -14.621 5.502 11.090 1.00 97.00 85 SER A O 1
ATOM 708 N N . CYS A 1 86 ? -15.033 3.978 12.679 1.00 97.31 86 CYS A N 1
ATOM 709 C CA . CYS A 1 86 ? -14.763 4.907 13.775 1.00 97.31 86 CYS A CA 1
ATOM 710 C C . CYS A 1 86 ? -13.286 5.337 13.795 1.00 97.31 86 CYS A C 1
ATOM 712 O O . CYS A 1 86 ? -12.381 4.550 13.487 1.00 97.31 86 CYS A O 1
ATOM 714 N N . GLU A 1 87 ? -13.026 6.579 14.201 1.00 97.06 87 GLU A N 1
ATOM 715 C CA . GLU A 1 87 ? -11.667 7.039 14.469 1.00 97.06 87 GLU A CA 1
ATOM 716 C C . GLU A 1 87 ? -11.227 6.551 15.856 1.00 97.06 87 GLU A C 1
ATOM 718 O O . GLU A 1 87 ? -11.838 6.829 16.879 1.00 97.06 87 GLU A O 1
ATOM 723 N N . THR A 1 88 ? -10.142 5.793 15.877 1.00 96.12 88 THR A N 1
ATOM 724 C CA . THR A 1 88 ? -9.528 5.169 17.059 1.00 96.12 88 THR A CA 1
ATOM 725 C C . THR A 1 88 ? -8.337 5.976 17.591 1.00 96.12 88 THR A C 1
ATOM 727 O O . THR A 1 88 ? -7.609 5.510 18.464 1.00 96.12 88 THR A O 1
ATOM 730 N N . GLY A 1 89 ? -8.105 7.169 17.035 1.00 94.81 89 GLY A N 1
ATOM 731 C CA . GLY A 1 89 ? -7.043 8.092 17.428 1.00 94.81 89 GLY A CA 1
ATOM 732 C C . GLY A 1 89 ? -5.630 7.704 16.975 1.00 94.81 89 GLY A C 1
ATOM 733 O O . GLY A 1 89 ? -5.366 6.611 16.446 1.00 94.81 89 GLY A O 1
ATOM 734 N N . LYS A 1 90 ? -4.700 8.646 17.194 1.00 94.44 90 LYS A N 1
ATOM 735 C CA . LYS A 1 90 ? -3.272 8.505 16.878 1.00 94.44 90 LYS A CA 1
ATOM 736 C C . LYS A 1 90 ? -2.626 7.417 17.727 1.00 94.44 90 LYS A C 1
ATOM 738 O O . LYS A 1 90 ? -2.827 7.349 18.934 1.00 94.44 90 LYS A O 1
ATOM 743 N N . LYS A 1 91 ? -1.784 6.615 17.080 1.00 91.31 91 LYS A N 1
ATOM 744 C CA . LYS A 1 91 ? -0.998 5.545 17.701 1.00 91.31 91 LYS A CA 1
ATOM 745 C C . LYS A 1 91 ? 0.479 5.847 17.518 1.00 91.31 91 LYS A C 1
ATOM 747 O O . LYS A 1 91 ? 0.888 6.306 16.449 1.00 91.31 91 LYS A O 1
ATOM 752 N N . THR A 1 92 ? 1.272 5.594 18.548 1.00 92.12 92 THR A N 1
ATOM 753 C CA . THR A 1 92 ? 2.731 5.638 18.454 1.00 92.12 92 THR A CA 1
ATOM 754 C C . THR A 1 92 ? 3.248 4.434 17.658 1.00 92.12 92 THR A C 1
ATOM 756 O O . THR A 1 92 ? 2.524 3.467 17.403 1.00 92.12 92 THR A O 1
ATOM 759 N N . LEU A 1 93 ? 4.500 4.499 17.191 1.00 87.69 93 LEU A N 1
ATOM 760 C CA . LEU A 1 93 ? 5.059 3.478 16.296 1.00 87.69 93 LEU A CA 1
ATOM 761 C C . LEU A 1 93 ? 5.165 2.089 16.950 1.00 87.69 93 LEU A C 1
ATOM 763 O O . LEU A 1 93 ? 5.060 1.091 16.232 1.00 87.69 93 LEU A O 1
ATOM 767 N N . ASP A 1 94 ? 5.327 2.039 18.273 1.00 93.44 94 ASP A N 1
ATOM 768 C CA . ASP A 1 94 ? 5.411 0.834 19.107 1.00 93.44 94 ASP A CA 1
ATOM 769 C C . ASP A 1 94 ? 4.071 0.101 19.268 1.00 93.44 94 ASP A C 1
ATOM 771 O O . ASP A 1 94 ? 4.063 -1.106 19.499 1.00 93.44 94 ASP A O 1
ATOM 775 N N . VAL A 1 95 ? 2.937 0.774 19.052 1.00 94.19 95 VAL A N 1
ATOM 776 C CA . VAL A 1 95 ? 1.618 0.129 19.071 1.00 94.19 95 VAL A CA 1
ATOM 777 C C . VAL A 1 95 ? 1.436 -0.682 17.787 1.00 94.19 95 VAL A C 1
ATOM 779 O O . VAL A 1 95 ? 1.197 -0.126 16.710 1.00 94.19 95 VAL A O 1
ATOM 782 N N . ARG A 1 96 ? 1.584 -2.007 17.892 1.00 95.88 96 ARG A N 1
ATOM 783 C CA . ARG A 1 96 ? 1.508 -2.952 16.760 1.00 95.88 96 ARG A CA 1
ATOM 784 C C . ARG A 1 96 ? 0.132 -3.571 16.554 1.00 95.88 96 ARG A C 1
ATOM 786 O O . ARG A 1 96 ? -0.150 -4.011 15.444 1.00 95.88 96 ARG A O 1
ATOM 793 N N . GLU A 1 97 ? -0.722 -3.580 17.569 1.00 96.81 97 GLU A N 1
ATOM 794 C CA . GLU A 1 97 ? -2.103 -4.052 17.459 1.00 96.81 97 GLU A CA 1
ATOM 795 C C . GLU A 1 97 ? -3.070 -2.883 17.264 1.00 96.81 97 GLU A C 1
ATOM 797 O O . GLU A 1 97 ? -2.934 -1.814 17.858 1.00 96.81 97 GLU A O 1
ATOM 802 N N . HIS A 1 98 ? -4.052 -3.087 16.394 1.00 97.06 98 HIS A N 1
ATOM 803 C CA . HIS A 1 98 ? -5.236 -2.256 16.286 1.00 97.06 98 HIS A CA 1
ATOM 804 C C . HIS A 1 98 ? -6.353 -2.949 17.054 1.00 97.06 98 HIS A C 1
ATOM 806 O O . HIS A 1 98 ? -6.713 -4.066 16.700 1.00 97.06 98 HIS A O 1
ATOM 812 N N . ILE A 1 99 ? -6.905 -2.268 18.056 1.00 96.88 99 ILE A N 1
ATOM 813 C CA . ILE A 1 99 ? -8.087 -2.699 18.803 1.00 96.88 99 ILE A CA 1
ATOM 814 C C . ILE A 1 99 ? -9.105 -1.570 18.692 1.00 96.88 99 ILE A C 1
ATOM 816 O O . ILE A 1 99 ? -8.828 -0.435 19.087 1.00 96.88 99 ILE A O 1
ATOM 820 N N . CYS A 1 100 ? -10.264 -1.861 18.114 1.00 97.88 100 CYS A N 1
ATOM 821 C CA . CYS A 1 100 ? -11.335 -0.887 17.978 1.00 97.88 100 CYS A CA 1
ATOM 822 C C . CYS A 1 100 ? -12.190 -0.845 19.258 1.00 97.88 100 CYS A C 1
ATOM 824 O O . CYS A 1 100 ? -12.790 -1.866 19.598 1.00 97.88 100 CYS A O 1
ATOM 826 N N . PRO A 1 101 ? -12.312 0.310 19.939 1.00 96.75 101 PRO A N 1
ATOM 827 C CA . PRO A 1 101 ? -13.125 0.423 21.150 1.00 96.75 101 PRO A CA 1
ATOM 828 C C . PRO A 1 101 ? -14.635 0.383 20.869 1.00 96.75 101 PRO A C 1
ATOM 830 O O . PRO A 1 101 ? -15.399 0.037 21.761 1.00 96.75 101 PRO A O 1
ATOM 833 N N . GLU A 1 102 ? -15.062 0.705 19.644 1.00 97.94 102 GLU A N 1
ATOM 834 C CA . GLU A 1 102 ? -16.483 0.767 19.265 1.00 97.94 102 GLU A CA 1
ATOM 835 C C . GLU A 1 102 ? -17.054 -0.601 18.866 1.00 97.94 102 GLU A C 1
ATOM 837 O O . GLU A 1 102 ? -18.159 -0.957 19.259 1.00 97.94 102 GLU A O 1
ATOM 842 N N . CYS A 1 103 ? -16.316 -1.389 18.072 1.00 98.06 103 CYS A N 1
ATOM 843 C CA . CYS A 1 103 ? -16.813 -2.668 17.541 1.00 98.06 103 CYS A CA 1
ATOM 844 C C . CYS A 1 103 ? -16.007 -3.901 17.971 1.00 98.06 103 CYS A C 1
ATOM 846 O O . CYS A 1 103 ? -16.348 -5.015 17.583 1.00 98.06 103 CYS A O 1
ATOM 848 N N . GLY A 1 104 ? -14.923 -3.725 18.733 1.00 97.75 104 GLY A N 1
ATOM 849 C CA . GLY A 1 104 ? -14.076 -4.825 19.202 1.00 97.75 104 GLY A CA 1
ATOM 850 C C . GLY A 1 104 ? -13.193 -5.479 18.130 1.00 97.75 104 GLY A C 1
ATOM 851 O O . GLY A 1 104 ? -12.562 -6.494 18.413 1.00 97.75 104 GLY A O 1
ATOM 852 N N . TYR A 1 105 ? -13.130 -4.936 16.906 1.00 98.19 105 TYR A N 1
ATOM 853 C CA . TYR A 1 105 ? -12.257 -5.463 15.851 1.00 98.19 105 TYR A CA 1
ATOM 854 C C . TYR A 1 105 ? -10.779 -5.399 16.259 1.00 98.19 105 TYR A C 1
ATOM 856 O O . TYR A 1 105 ? -10.285 -4.324 16.613 1.00 98.19 105 TYR A O 1
ATOM 864 N N . THR A 1 106 ? -10.078 -6.529 16.131 1.00 97.94 106 THR A N 1
ATOM 865 C CA . THR A 1 106 ? -8.665 -6.662 16.502 1.00 97.94 106 THR A CA 1
ATOM 866 C C . THR A 1 106 ? -7.849 -7.282 15.377 1.00 97.94 106 THR A C 1
ATOM 868 O O . THR A 1 106 ? -8.210 -8.324 14.832 1.00 97.94 106 THR A O 1
ATOM 871 N N . THR A 1 107 ? -6.729 -6.652 15.030 1.00 98.06 107 THR A N 1
ATOM 872 C CA . THR A 1 107 ? -5.732 -7.193 14.095 1.00 98.06 107 THR A CA 1
ATOM 873 C C . THR A 1 107 ? -4.406 -6.445 14.245 1.00 98.06 107 THR A C 1
ATOM 875 O O . THR A 1 107 ? -4.299 -5.483 15.003 1.00 98.06 107 THR A O 1
ATOM 878 N N . HIS A 1 108 ? -3.379 -6.835 13.498 1.00 97.62 108 HIS A N 1
ATOM 879 C CA . HIS A 1 108 ? -2.150 -6.056 13.418 1.00 97.62 108 HIS A CA 1
ATOM 880 C C . HIS A 1 108 ? -2.414 -4.684 12.759 1.00 97.62 108 HIS A C 1
ATOM 882 O O . HIS A 1 108 ? -3.059 -4.602 11.716 1.00 97.62 108 HIS A O 1
ATOM 888 N N . ARG A 1 109 ? -1.869 -3.595 13.313 1.00 96.50 109 ARG A N 1
ATOM 889 C CA . ARG A 1 109 ? -2.097 -2.207 12.866 1.00 96.50 109 ARG A CA 1
ATOM 890 C C . ARG A 1 109 ? -1.893 -2.022 11.365 1.00 96.50 109 ARG A C 1
ATOM 892 O O . ARG A 1 109 ? -2.739 -1.435 10.705 1.00 96.50 109 ARG A O 1
ATOM 899 N N . ASP A 1 110 ? -0.797 -2.552 10.828 1.00 95.50 110 ASP A N 1
ATOM 900 C CA . ASP A 1 110 ? -0.481 -2.409 9.402 1.00 95.50 110 ASP A CA 1
ATOM 901 C C . ASP A 1 110 ? -1.483 -3.186 8.508 1.00 95.50 110 ASP A C 1
ATOM 903 O O . ASP A 1 110 ? -1.765 -2.758 7.391 1.00 95.50 110 ASP A O 1
ATOM 907 N N . VAL A 1 111 ? -2.097 -4.270 9.014 1.00 97.69 111 VAL A N 1
ATOM 908 C CA . VAL A 1 111 ? -3.185 -4.996 8.324 1.00 97.69 111 VAL A CA 1
ATOM 909 C C . VAL A 1 111 ? -4.478 -4.184 8.358 1.00 97.69 111 VAL A C 1
ATOM 911 O O . VAL A 1 111 ? -5.146 -4.073 7.333 1.00 97.69 111 VAL A O 1
ATOM 914 N N . ALA A 1 112 ? -4.810 -3.571 9.500 1.00 97.75 112 ALA A N 1
ATOM 915 C CA . ALA A 1 112 ? -5.961 -2.674 9.596 1.00 97.75 112 ALA A CA 1
ATOM 916 C C . ALA A 1 112 ? -5.832 -1.495 8.616 1.00 97.75 112 ALA A C 1
ATOM 918 O O . ALA A 1 112 ? -6.763 -1.229 7.858 1.00 97.75 112 ALA A O 1
ATOM 919 N N . SER A 1 113 ? -4.657 -0.855 8.552 1.00 97.06 113 SER A N 1
ATOM 920 C CA . SER A 1 113 ? -4.382 0.210 7.578 1.00 97.06 113 SER A CA 1
ATOM 921 C C . SER A 1 113 ? -4.561 -0.269 6.134 1.00 97.06 113 SER A C 1
ATOM 923 O O . SER A 1 113 ? -5.215 0.407 5.343 1.00 97.06 113 SER A O 1
ATOM 925 N N . ALA A 1 114 ? -4.041 -1.456 5.790 1.00 97.44 114 ALA A N 1
ATOM 926 C CA . ALA A 1 114 ? -4.202 -2.041 4.457 1.00 97.44 114 ALA A CA 1
ATOM 927 C C . ALA A 1 114 ? -5.676 -2.303 4.100 1.00 97.44 114 ALA A C 1
ATOM 929 O O . ALA A 1 114 ? -6.086 -2.094 2.959 1.00 97.44 114 ALA A O 1
ATOM 930 N N . GLN A 1 115 ? -6.500 -2.709 5.068 1.00 98.00 115 GLN A N 1
ATOM 931 C CA . GLN A 1 115 ? -7.940 -2.875 4.863 1.00 98.00 115 GLN A CA 1
ATOM 932 C C . GLN A 1 115 ? -8.664 -1.538 4.679 1.00 98.00 115 GLN A C 1
ATOM 934 O O . GLN A 1 115 ? -9.557 -1.460 3.839 1.00 98.00 115 GLN A O 1
ATOM 939 N N . VAL A 1 116 ? -8.273 -0.479 5.399 1.00 98.06 116 VAL A N 1
ATOM 940 C CA . VAL A 1 116 ? -8.806 0.877 5.168 1.00 98.06 116 VAL A CA 1
ATOM 941 C C . VAL A 1 116 ? -8.467 1.350 3.752 1.00 98.06 116 VAL A C 1
ATOM 943 O O . VAL A 1 116 ? -9.352 1.825 3.044 1.00 98.06 116 VAL A O 1
ATOM 946 N N . ILE A 1 117 ? -7.217 1.163 3.313 1.00 97.69 117 ILE A N 1
ATOM 947 C CA . ILE A 1 117 ? -6.763 1.479 1.947 1.00 97.69 117 ILE A CA 1
ATOM 948 C C . ILE A 1 117 ? -7.584 0.702 0.915 1.00 97.69 117 ILE A C 1
ATOM 950 O O . ILE A 1 117 ? -8.091 1.297 -0.031 1.00 97.69 117 ILE A O 1
ATOM 954 N N . ARG A 1 118 ? -7.779 -0.608 1.123 1.00 96.88 118 ARG A N 1
ATOM 955 C CA . ARG A 1 118 ? -8.627 -1.440 0.260 1.00 96.88 118 ARG A CA 1
ATOM 956 C C . ARG A 1 118 ? -10.051 -0.895 0.191 1.00 96.88 118 ARG A C 1
ATOM 958 O O . ARG A 1 118 ? -10.563 -0.725 -0.904 1.00 96.88 118 ARG A O 1
ATOM 965 N N . ASN A 1 119 ? -10.683 -0.621 1.331 1.00 96.56 119 ASN A N 1
ATOM 966 C CA . ASN A 1 119 ? -12.067 -0.144 1.376 1.00 96.56 119 ASN A CA 1
ATOM 967 C C . ASN A 1 119 ? -12.231 1.197 0.643 1.00 96.56 119 ASN A C 1
ATOM 969 O O . ASN A 1 119 ? -13.195 1.358 -0.094 1.00 96.56 119 ASN A O 1
ATOM 973 N N . ARG A 1 120 ? -11.272 2.125 0.788 1.00 96.31 120 ARG A N 1
ATOM 974 C CA . ARG A 1 120 ? -11.228 3.374 0.003 1.00 96.31 120 ARG A CA 1
ATOM 975 C C . ARG A 1 120 ? -11.001 3.110 -1.483 1.00 96.31 120 ARG A C 1
ATOM 977 O O . ARG A 1 120 ? -11.573 3.777 -2.324 1.00 96.31 120 ARG A O 1
ATOM 984 N N . GLY A 1 121 ? -10.166 2.133 -1.807 1.00 95.88 121 GLY A N 1
ATOM 985 C CA . GLY A 1 121 ? -9.886 1.734 -3.179 1.00 95.88 121 GLY A CA 1
ATOM 986 C C . GLY A 1 121 ? -11.115 1.204 -3.907 1.00 95.88 121 GLY A C 1
ATOM 987 O O . GLY A 1 121 ? -11.357 1.559 -5.055 1.00 95.88 121 GLY A O 1
ATOM 988 N N . LEU A 1 122 ? -11.916 0.389 -3.220 1.00 94.44 122 LEU A N 1
ATOM 989 C CA . LEU A 1 122 ? -13.130 -0.195 -3.784 1.00 94.44 122 LEU A CA 1
ATOM 990 C C . LEU A 1 122 ? -14.147 0.870 -4.217 1.00 94.44 122 LEU A C 1
ATOM 992 O O . LEU A 1 122 ? -14.792 0.667 -5.235 1.00 94.44 122 LEU A O 1
ATOM 996 N N . THR A 1 123 ? -14.210 2.036 -3.561 1.00 91.25 123 THR A N 1
ATOM 997 C CA . THR A 1 123 ? -15.096 3.132 -4.001 1.00 91.25 123 THR A CA 1
ATOM 998 C C . THR A 1 123 ? -14.659 3.790 -5.315 1.00 91.25 123 THR A C 1
ATOM 1000 O O . THR A 1 123 ? -15.366 4.651 -5.819 1.00 91.25 123 THR A O 1
ATOM 1003 N N . HIS A 1 124 ? -13.481 3.451 -5.852 1.00 82.69 124 HIS A N 1
ATOM 1004 C CA . HIS A 1 124 ? -13.044 3.868 -7.190 1.00 82.69 124 HIS A CA 1
ATOM 1005 C C . HIS A 1 124 ? -13.427 2.866 -8.291 1.00 82.69 124 HIS A C 1
ATOM 1007 O O . HIS A 1 124 ? -13.167 3.148 -9.460 1.00 82.69 124 HIS A O 1
ATOM 1013 N N . LEU A 1 125 ? -13.954 1.689 -7.931 1.00 79.12 125 LEU A N 1
ATOM 1014 C CA . LEU A 1 125 ? -14.387 0.657 -8.880 1.00 79.12 125 LEU A CA 1
ATOM 1015 C C . LEU A 1 125 ? -15.894 0.699 -9.177 1.00 79.12 125 LEU A C 1
ATOM 1017 O O . LEU A 1 125 ? -16.322 0.049 -10.131 1.00 79.12 125 LEU A O 1
ATOM 1021 N N . ASP A 1 126 ? -16.660 1.430 -8.364 1.00 57.19 126 ASP A N 1
ATOM 1022 C CA . ASP A 1 126 ? -18.094 1.696 -8.543 1.00 57.19 126 ASP A CA 1
ATOM 1023 C C . ASP A 1 126 ? -18.330 2.868 -9.515 1.00 57.19 126 ASP A C 1
ATOM 1025 O O . ASP A 1 126 ? -19.289 2.785 -10.319 1.00 57.19 126 ASP A O 1
#

Sequence (126 aa):
LHQRISDTRKDWHFKLAHHLCDQAQSIFIEDIDFRSWARGMLSKHCLDAAFGQFVTILKWVAWKRDVFVAEVDKNYTSQICPQCSCETGK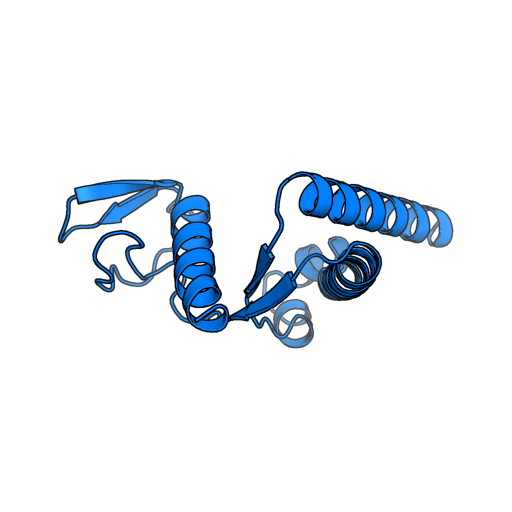KTLDVREHICPECGYTTHRDVASAQVIRNRGLTHLD

InterPro domains:
  IPR010095 Cas12f1-like, TNB domain [PF07282] (51-117)

Secondary structure (DSSP, 8-state):
-HHHHHHHHHHHHHHHHHHHHHH-SEEEEE---HHHHTTSTTHHHHHHHTHHHHHHHHHHHHHHTT-EEEEE--TTTTTB-TTT--B-----TT--EEE-TTT--EEEHHHHHHHHHHHHHHTTT-

Foldseek 3Di:
DVVVLVVVLLVVLLVVLVVVLVVALEDEEAPDPLVVVCPDPCVVVSVSNVVVSSVVSNVVVCVVSNRHYDHFHLPQLLQAALPPRDGNDDDDPPPQWDADPPPRDIDGSVVRSRSSRVVRRVVVVD

pLDDT: mean 93.42, std 6.5, range [57.19, 98.5]

Radius of gyration: 16.29 Å; chains: 1; bounding box: 48×27×40 Å

Organism: NCBI:txid555881